Protein AF-A0A518IKX8-F1 (afdb_monomer)

Nearest PDB structures (foldseek):
  5l3c-assembly1_A  TM=3.412E-01  e=6.141E+00  Homo sapiens

Secondary structure (DSSP, 8-state):
----------------------------------SHHHHHHHHHHHHHHHHHHHHHTTHHHHHHHHHHHHHHHHHHHT--HHHHHHHHHHHHHHHHHHHHHHHHH--TT-HHHHHHHIIIIIIIHHHHHH-SSS--HHHHHHHHHHHHHHHHHHHHHHHHHH--

Foldseek 3Di:
DDDDDDDDDDDDDDDDDDDPPDDPDDDPPPPPDDPVVVVVVVVVVVVVVVVVVVCVVCVLLVLLVVLVVVLVVQLVVLHDPVVLVVSLVVLCVSQVVVLVVLVVPDDPVQLLSVLSNCLRPPQPVVCSVPPSHHCDPSNVSSVVSSVVSVVVVVVVVVCVVPVD

pLDDT: mean 73.57, std 16.73, range [37.56, 91.81]

Solvent-accessible surface area (backbone atoms only — not comparable to full-atom values): 9804 Å² total; per-residue (Å²): 138,87,80,89,82,90,86,84,89,78,90,82,82,85,84,87,80,78,88,80,90,68,79,85,74,82,75,81,80,79,82,85,81,71,64,64,62,55,53,48,50,49,51,52,50,47,52,50,47,52,51,52,62,58,43,68,83,40,48,67,58,50,50,56,50,50,52,52,53,53,49,53,49,40,42,72,70,62,57,51,74,68,56,50,53,50,48,52,55,52,46,47,71,62,43,53,67,48,47,56,51,27,66,76,63,36,40,92,91,33,55,40,41,40,28,42,33,47,18,56,71,72,16,42,60,62,21,70,73,64,34,62,87,48,91,38,75,37,42,54,50,23,51,52,24,45,49,52,19,50,52,49,53,50,51,55,50,52,49,66,72,74,71,119

Structure (mmCIF, N/CA/C/O backbone):
data_AF-A0A518IKX8-F1
#
_entry.id   AF-A0A518IKX8-F1
#
loop_
_atom_site.group_PDB
_atom_site.id
_atom_site.type_symbol
_atom_site.label_atom_id
_atom_site.label_alt_id
_atom_site.label_comp_id
_atom_site.label_asym_id
_atom_site.label_entity_id
_atom_site.label_seq_id
_atom_site.pdbx_PDB_ins_code
_atom_site.Cartn_x
_atom_site.Cartn_y
_atom_site.Cartn_z
_atom_site.occupancy
_atom_site.B_iso_or_equiv
_atom_site.auth_seq_id
_atom_site.auth_comp_id
_atom_site.auth_asym_id
_atom_site.auth_atom_id
_atom_site.pdbx_PDB_model_num
ATOM 1 N N . MET A 1 1 ? -31.056 72.175 -1.197 1.00 40.28 1 MET A N 1
ATOM 2 C CA . MET A 1 1 ? -29.964 72.184 -0.199 1.00 40.28 1 MET A CA 1
ATOM 3 C C . MET A 1 1 ? -28.656 72.300 -0.989 1.00 40.28 1 MET A C 1
ATOM 5 O O . MET A 1 1 ? -28.197 71.286 -1.482 1.00 40.28 1 MET A O 1
ATOM 9 N N . ILE A 1 2 ? -28.403 73.449 -1.630 1.00 43.47 2 ILE A N 1
ATOM 10 C CA . ILE A 1 2 ? -27.609 74.643 -1.233 1.00 43.47 2 ILE A CA 1
ATOM 11 C C . ILE A 1 2 ? -26.124 74.347 -0.943 1.00 43.47 2 ILE A C 1
ATOM 13 O O . ILE A 1 2 ? -25.839 73.501 -0.103 1.00 43.47 2 ILE A O 1
ATOM 17 N N . LEU A 1 3 ? -25.279 75.171 -1.598 1.00 42.22 3 LEU A N 1
ATOM 18 C CA . LEU A 1 3 ? -23.820 75.421 -1.541 1.00 42.22 3 LEU A CA 1
ATOM 19 C C . LEU A 1 3 ? -23.094 74.823 -2.760 1.00 42.22 3 LEU A C 1
ATOM 21 O O . LEU A 1 3 ? -22.899 73.619 -2.819 1.00 42.22 3 LEU A O 1
ATOM 25 N N . LEU A 1 4 ? -22.746 75.537 -3.840 1.00 47.28 4 LEU A N 1
ATOM 26 C CA . LEU A 1 4 ? -22.433 76.958 -4.087 1.00 47.28 4 LEU A CA 1
ATOM 27 C C . LEU A 1 4 ? -21.255 77.481 -3.259 1.00 47.28 4 LEU A C 1
ATOM 29 O O . LEU A 1 4 ? -21.483 77.931 -2.149 1.00 47.28 4 LEU A O 1
ATOM 33 N N . GLU A 1 5 ? -20.054 77.450 -3.848 1.00 49.22 5 GLU A N 1
ATOM 34 C CA . GLU A 1 5 ? -19.013 78.500 -3.811 1.00 49.22 5 GLU A CA 1
ATOM 35 C C . GLU A 1 5 ? -18.213 78.371 -5.130 1.00 49.22 5 GLU A C 1
ATOM 37 O O . GLU A 1 5 ? -17.775 77.278 -5.476 1.00 49.22 5 GLU A O 1
ATOM 42 N N . ALA A 1 6 ? -18.234 79.318 -6.074 1.00 45.62 6 ALA A N 1
ATOM 43 C CA . ALA A 1 6 ? -17.794 80.719 -6.046 1.00 45.62 6 ALA A CA 1
ATOM 44 C C . ALA A 1 6 ? -16.260 80.869 -6.078 1.00 45.62 6 ALA A C 1
ATOM 46 O O . ALA A 1 6 ? -15.599 80.696 -5.066 1.00 45.62 6 ALA A O 1
ATOM 47 N N . ASN A 1 7 ? -15.707 81.217 -7.247 1.00 43.50 7 ASN A N 1
ATOM 48 C CA . ASN A 1 7 ? -14.751 82.324 -7.433 1.00 43.50 7 ASN A CA 1
ATOM 49 C C . ASN A 1 7 ? -14.290 82.360 -8.898 1.00 43.50 7 ASN A C 1
ATOM 51 O O . ASN A 1 7 ? -13.837 81.350 -9.417 1.00 43.50 7 ASN A O 1
ATOM 55 N N . ILE A 1 8 ? -14.575 83.393 -9.694 1.00 43.34 8 ILE A N 1
ATOM 56 C CA . ILE A 1 8 ? -14.197 84.822 -9.649 1.00 43.34 8 ILE A CA 1
ATOM 57 C C . ILE A 1 8 ? -13.107 85.090 -10.703 1.00 43.34 8 ILE A C 1
ATOM 59 O O . ILE A 1 8 ? -11.991 84.600 -10.611 1.00 43.34 8 ILE A O 1
ATOM 63 N N . PHE A 1 9 ? -13.503 85.949 -11.648 1.00 38.44 9 PHE A N 1
ATOM 64 C CA . PHE A 1 9 ? -12.723 86.963 -12.364 1.00 38.44 9 PHE A CA 1
ATOM 65 C C . PHE A 1 9 ? -11.630 86.611 -13.375 1.00 38.44 9 PHE A C 1
ATOM 67 O O . PHE A 1 9 ? -10.758 85.782 -13.165 1.00 38.44 9 PHE A O 1
ATOM 74 N N . GLY A 1 10 ? -11.600 87.480 -14.391 1.00 39.53 10 GLY A N 1
ATOM 75 C CA . GLY A 1 10 ? -10.443 87.769 -15.234 1.00 39.53 10 GLY A CA 1
ATOM 76 C C . GLY A 1 10 ? -10.689 87.317 -16.664 1.00 39.53 10 GLY A C 1
ATOM 77 O O . GLY A 1 10 ? -10.293 86.233 -17.048 1.00 39.53 10 GLY A O 1
ATOM 78 N N . CYS A 1 11 ? -11.455 88.039 -17.483 1.00 37.56 11 CYS A N 1
ATOM 79 C CA . CYS A 1 11 ? -10.968 89.239 -18.167 1.00 37.56 11 CYS A CA 1
ATOM 80 C C . CYS A 1 11 ? -9.518 89.067 -18.641 1.00 37.56 11 CYS A C 1
ATOM 82 O O . CYS A 1 11 ? -8.588 89.343 -17.894 1.00 37.56 11 CYS A O 1
ATOM 84 N N . THR A 1 12 ? -9.315 88.640 -19.883 1.00 46.97 12 THR A N 1
ATOM 85 C CA . THR A 1 12 ? -8.591 89.457 -20.862 1.00 46.97 12 THR A CA 1
ATOM 86 C C . THR A 1 12 ? -8.667 88.835 -22.246 1.00 46.97 12 THR A C 1
ATOM 88 O O . THR A 1 12 ? -8.818 87.637 -22.456 1.00 46.97 12 THR A O 1
ATOM 91 N N . LYS A 1 13 ? -8.682 89.762 -23.183 1.00 41.34 13 LYS A N 1
ATOM 92 C CA . LYS A 1 13 ? -8.898 89.639 -24.605 1.00 41.34 13 LYS A CA 1
ATOM 93 C C . LYS A 1 13 ? -7.546 89.348 -25.271 1.00 41.34 13 LYS A C 1
ATOM 95 O O . LYS A 1 13 ? -6.532 89.847 -24.803 1.00 41.34 13 LYS A O 1
ATOM 100 N N . MET A 1 14 ? -7.633 88.732 -26.444 1.00 39.00 14 MET A N 1
ATOM 101 C CA . MET A 1 14 ? -6.694 88.828 -27.568 1.00 39.00 14 MET A CA 1
ATOM 102 C C . MET A 1 14 ? -5.476 87.896 -27.594 1.00 39.00 14 MET A C 1
ATOM 104 O O . MET A 1 14 ? -4.562 87.969 -26.787 1.00 39.00 14 MET A O 1
ATOM 108 N N . GLU A 1 15 ? -5.487 87.146 -28.697 1.00 41.12 15 GLU A N 1
ATOM 109 C CA . GLU A 1 15 ? -4.409 87.047 -29.679 1.00 41.12 15 GLU A CA 1
ATOM 110 C C . GLU A 1 15 ? -3.464 85.845 -29.625 1.00 41.12 15 GLU A C 1
ATOM 112 O O . GLU A 1 15 ? -2.726 85.601 -28.679 1.00 41.12 15 GLU A O 1
ATOM 117 N N . THR A 1 16 ? -3.422 85.208 -30.800 1.00 43.69 16 THR A N 1
ATOM 118 C CA . THR A 1 16 ? -2.326 84.433 -31.384 1.00 43.69 16 THR A CA 1
ATOM 119 C C . THR A 1 16 ? -2.074 83.040 -30.824 1.00 43.69 16 THR A C 1
ATOM 121 O O . THR A 1 16 ? -1.649 82.857 -29.692 1.00 43.69 16 THR A O 1
ATOM 124 N N . GLY A 1 17 ? -2.232 82.042 -31.696 1.00 41.06 17 GLY A N 1
ATOM 125 C CA . GLY A 1 17 ? -1.572 80.762 -31.486 1.00 41.06 17 GLY A CA 1
ATOM 126 C C . GLY A 1 17 ? -2.234 79.585 -32.176 1.00 41.06 17 GLY A C 1
ATOM 127 O O . GLY A 1 17 ? -2.907 78.811 -31.518 1.00 41.06 17 GLY A O 1
ATOM 128 N N . MET A 1 18 ? -1.968 79.449 -33.476 1.00 44.78 18 MET A N 1
ATOM 129 C CA . MET A 1 18 ? -1.551 78.181 -34.085 1.00 44.78 18 MET A CA 1
ATOM 130 C C . MET A 1 18 ? -2.445 76.947 -33.834 1.00 44.78 18 MET A C 1
ATOM 132 O O . MET A 1 18 ? -2.329 76.285 -32.808 1.00 44.78 18 MET A O 1
ATOM 136 N N . ASP A 1 19 ? -3.242 76.565 -34.835 1.00 52.84 19 ASP A N 1
ATOM 137 C CA . ASP A 1 19 ? -3.817 75.218 -34.941 1.00 52.84 19 ASP A CA 1
ATOM 138 C C . ASP A 1 19 ? -2.712 74.146 -34.914 1.00 52.84 19 ASP A C 1
ATOM 140 O O . ASP A 1 19 ? -1.825 74.173 -35.774 1.00 52.84 19 ASP A O 1
ATOM 144 N N . PRO A 1 20 ? -2.798 73.118 -34.051 1.00 50.19 20 PRO A N 1
ATOM 145 C CA . PRO A 1 20 ? -2.138 71.856 -34.294 1.00 50.19 20 PRO A CA 1
ATOM 146 C C . PRO A 1 20 ? -3.215 70.812 -34.587 1.00 50.19 20 PRO A C 1
ATOM 148 O O . PRO A 1 20 ? -3.592 70.003 -33.739 1.00 50.19 20 PRO A O 1
ATOM 151 N N . SER A 1 21 ? -3.685 70.794 -35.834 1.00 52.25 21 SER A N 1
ATOM 152 C CA . SER A 1 21 ? -4.202 69.567 -36.434 1.00 52.25 21 SER A CA 1
ATOM 153 C C . SER A 1 21 ? -3.013 68.641 -36.707 1.00 52.25 21 SER A C 1
ATOM 155 O O . SER A 1 21 ? -2.502 68.547 -37.818 1.00 52.25 21 SER A O 1
ATOM 157 N N . MET A 1 22 ? -2.523 67.966 -35.666 1.00 46.53 22 MET A N 1
ATOM 158 C CA . MET A 1 22 ? -1.573 66.870 -35.832 1.00 46.53 22 MET A CA 1
ATOM 159 C C . MET A 1 22 ? -2.195 65.601 -35.268 1.00 46.53 22 MET A C 1
ATOM 161 O O . MET A 1 22 ? -2.132 65.289 -34.081 1.00 46.53 22 MET A O 1
ATOM 165 N N . SER A 1 23 ? -2.873 64.919 -36.185 1.00 47.97 23 SER A N 1
ATOM 166 C CA . SER A 1 23 ? -3.367 63.558 -36.098 1.00 47.97 23 SER A CA 1
ATOM 167 C C . SER A 1 23 ? -2.387 62.662 -35.341 1.00 47.97 23 SER A C 1
ATOM 169 O O . SER A 1 23 ? -1.254 62.462 -35.776 1.00 47.97 23 SER A O 1
ATOM 171 N N . LEU A 1 24 ? -2.841 62.098 -34.220 1.00 46.34 24 LEU A N 1
ATOM 172 C CA . LEU A 1 24 ? -2.173 60.999 -33.528 1.00 46.34 24 LEU A CA 1
ATOM 173 C C . LEU A 1 24 ? -2.180 59.769 -34.447 1.00 46.34 24 LEU A C 1
ATOM 175 O O . LEU A 1 24 ? -3.111 58.964 -34.459 1.00 46.34 24 LEU A O 1
ATOM 179 N N . GLU A 1 25 ? -1.135 59.671 -35.260 1.00 48.50 25 GLU A N 1
ATOM 180 C CA . GLU A 1 25 ? -0.770 58.506 -36.050 1.00 48.50 25 GLU A CA 1
ATOM 181 C C . GLU A 1 25 ? -0.604 57.299 -35.112 1.00 48.50 25 GLU A C 1
ATOM 183 O O . GLU A 1 25 ? 0.244 57.271 -34.216 1.00 48.50 25 GLU A O 1
ATOM 188 N N . ASN A 1 26 ? -1.469 56.299 -35.285 1.00 59.31 26 ASN A N 1
ATOM 189 C CA . ASN A 1 26 ? -1.415 55.038 -34.556 1.00 59.31 26 ASN A CA 1
ATOM 190 C C . ASN A 1 26 ? -0.155 54.257 -34.957 1.00 59.31 26 ASN A C 1
ATOM 192 O O . ASN A 1 26 ? -0.154 53.518 -35.939 1.00 59.31 26 ASN A O 1
ATOM 196 N N . VAL A 1 27 ? 0.911 54.383 -34.165 1.00 56.00 27 VAL A N 1
ATOM 197 C CA . VAL A 1 27 ? 2.122 53.559 -34.285 1.00 56.00 27 VAL A CA 1
ATOM 198 C C . VAL A 1 27 ? 1.793 52.104 -33.907 1.00 56.00 27 VAL A C 1
ATOM 200 O O . VAL A 1 27 ? 1.431 51.842 -32.753 1.00 56.00 27 VAL A O 1
ATOM 203 N N . PRO A 1 28 ? 1.962 51.108 -34.800 1.00 53.25 28 PRO A N 1
ATOM 204 C CA . PRO A 1 28 ? 1.821 49.714 -34.409 1.00 53.25 28 PRO A CA 1
ATOM 205 C C . PRO A 1 28 ? 2.997 49.314 -33.506 1.00 53.25 28 PRO A C 1
ATOM 207 O O . PRO A 1 28 ? 4.141 49.182 -33.947 1.00 53.25 28 PRO A O 1
ATOM 210 N N . ARG A 1 29 ? 2.721 49.084 -32.215 1.00 51.16 29 ARG A N 1
ATOM 211 C CA . ARG A 1 29 ? 3.685 48.498 -31.270 1.00 51.16 29 ARG A CA 1
ATOM 212 C C . ARG A 1 29 ? 4.016 47.065 -31.692 1.00 51.16 29 ARG A C 1
ATOM 214 O O . ARG A 1 29 ? 3.362 46.104 -31.297 1.00 51.16 29 ARG A O 1
ATOM 221 N N . LYS A 1 30 ? 5.076 46.914 -32.486 1.00 54.25 30 LYS A N 1
ATOM 222 C CA . LYS A 1 30 ? 5.710 45.627 -32.785 1.00 54.25 30 LYS A CA 1
ATOM 223 C C . LYS A 1 30 ? 6.425 45.121 -31.529 1.00 54.25 30 LYS A C 1
ATOM 225 O O . LYS A 1 30 ? 7.615 45.363 -31.333 1.00 54.25 30 LYS A O 1
ATOM 230 N N . THR A 1 31 ? 5.694 44.420 -30.663 1.00 53.88 31 THR A N 1
ATOM 231 C CA . THR A 1 31 ? 6.226 43.822 -29.430 1.00 53.88 31 THR A CA 1
ATOM 232 C C . THR A 1 31 ? 7.118 42.624 -29.759 1.00 53.88 31 THR A C 1
ATOM 234 O O . THR A 1 31 ? 6.713 41.465 -29.772 1.00 53.88 31 THR A O 1
ATOM 237 N N . ARG A 1 32 ? 8.384 42.921 -30.045 1.00 60.84 32 ARG A N 1
ATOM 238 C CA . ARG A 1 32 ? 9.489 41.962 -30.109 1.00 60.84 32 ARG A CA 1
ATOM 239 C C . ARG A 1 32 ? 9.863 41.595 -28.668 1.00 60.84 32 ARG A C 1
ATOM 241 O O . ARG A 1 32 ? 10.611 42.345 -28.060 1.00 60.84 32 ARG A O 1
ATOM 248 N N . ARG A 1 33 ? 9.332 40.506 -28.095 1.00 61.34 33 ARG A N 1
ATOM 249 C CA . ARG A 1 33 ? 9.839 39.878 -26.843 1.00 61.34 33 ARG A CA 1
ATOM 250 C C . ARG A 1 33 ? 9.083 38.574 -26.531 1.00 61.34 33 ARG A C 1
ATOM 252 O O . ARG A 1 33 ? 8.228 38.537 -25.660 1.00 61.34 33 ARG A O 1
ATOM 259 N N . ILE A 1 34 ? 9.398 37.486 -27.240 1.00 58.56 34 ILE A N 1
ATOM 260 C CA . ILE A 1 34 ? 8.953 36.126 -26.860 1.00 58.56 34 ILE A CA 1
ATOM 261 C C . ILE A 1 34 ? 10.074 35.056 -26.985 1.00 58.56 34 ILE A C 1
ATOM 263 O O . ILE A 1 34 ? 9.807 33.967 -27.489 1.00 58.56 34 ILE A O 1
ATOM 267 N N . PRO A 1 35 ? 11.345 35.293 -26.583 1.00 61.59 35 PRO A N 1
ATOM 268 C CA . PRO A 1 35 ? 12.282 34.178 -26.414 1.00 61.59 35 PRO A CA 1
ATOM 269 C C . PRO A 1 35 ? 12.115 33.517 -25.035 1.00 61.59 35 PRO A C 1
ATOM 271 O O . PRO A 1 35 ? 12.005 32.298 -24.939 1.00 61.59 35 PRO A O 1
ATOM 274 N N . TYR A 1 36 ? 11.987 34.317 -23.971 1.00 63.03 36 TYR A N 1
ATOM 275 C CA . TYR A 1 36 ? 11.972 33.825 -22.589 1.00 63.03 36 TYR A CA 1
ATOM 276 C C . TYR A 1 36 ? 10.722 33.018 -22.234 1.00 63.03 36 TYR A C 1
ATOM 278 O O . TYR A 1 36 ? 10.833 32.040 -21.512 1.00 63.03 36 TYR A O 1
ATOM 286 N N . ILE A 1 37 ? 9.553 33.360 -22.787 1.00 68.38 37 ILE A N 1
ATOM 287 C CA . ILE A 1 37 ? 8.305 32.618 -22.531 1.00 68.38 37 ILE A CA 1
ATOM 288 C C . ILE A 1 37 ? 8.383 31.199 -23.108 1.00 68.38 37 ILE A C 1
ATOM 290 O O . ILE A 1 37 ? 7.905 30.267 -22.475 1.00 68.38 37 ILE A O 1
ATOM 294 N N . LYS A 1 38 ? 9.028 31.005 -24.268 1.00 70.44 38 LYS A N 1
ATOM 295 C CA . LYS A 1 38 ? 9.205 29.673 -24.873 1.00 70.44 38 LYS A CA 1
ATOM 296 C C . LYS A 1 38 ? 10.214 28.823 -24.103 1.00 70.44 38 LYS A C 1
ATOM 298 O O . LYS A 1 38 ? 9.971 27.641 -23.899 1.00 70.44 38 LYS A O 1
ATOM 303 N N . ILE A 1 39 ? 11.309 29.433 -23.644 1.00 76.94 39 ILE A N 1
ATOM 304 C CA . ILE A 1 39 ? 12.304 28.764 -22.791 1.00 76.94 39 ILE A CA 1
ATOM 305 C C . ILE A 1 39 ? 11.679 28.401 -21.439 1.00 76.94 39 ILE A C 1
ATOM 307 O O . ILE A 1 39 ? 11.849 27.283 -20.969 1.00 76.94 39 ILE A O 1
ATOM 311 N N . PHE A 1 40 ? 10.898 29.308 -20.850 1.00 77.25 40 PHE A N 1
ATOM 312 C CA . PHE A 1 40 ? 10.170 29.069 -19.608 1.00 77.25 40 PHE A CA 1
ATOM 313 C C . PHE A 1 40 ? 9.128 27.958 -19.766 1.00 77.25 40 PHE A C 1
ATOM 315 O O . PHE A 1 40 ? 9.105 27.045 -18.951 1.00 77.25 40 PHE A O 1
ATOM 322 N N . LEU A 1 41 ? 8.332 27.959 -20.844 1.00 77.31 41 LEU A N 1
ATOM 323 C CA . LEU A 1 41 ? 7.408 26.857 -21.134 1.00 77.31 41 LEU A CA 1
ATOM 324 C C . LEU A 1 41 ? 8.152 25.531 -21.326 1.00 77.31 41 LEU A C 1
ATOM 326 O O . LEU A 1 41 ? 7.694 24.503 -20.843 1.00 77.31 41 LEU A O 1
ATOM 330 N N . GLY A 1 42 ? 9.301 25.558 -22.005 1.00 80.31 42 GLY A N 1
ATOM 331 C CA . GLY A 1 42 ? 10.159 24.390 -22.184 1.00 80.31 42 GLY A CA 1
ATOM 332 C C . GLY A 1 42 ? 10.686 23.849 -20.857 1.00 80.31 42 GLY A C 1
ATOM 333 O O . GLY A 1 42 ? 10.620 22.649 -20.631 1.00 80.31 42 GLY A O 1
ATOM 334 N N . LEU A 1 43 ? 11.131 24.721 -19.947 1.00 82.31 43 LEU A N 1
ATOM 335 C CA . LEU A 1 43 ? 11.583 24.342 -18.605 1.00 82.31 43 LEU A CA 1
ATOM 336 C C . LEU A 1 43 ? 10.435 23.834 -17.729 1.00 82.31 43 LEU A C 1
ATOM 338 O O . LEU A 1 43 ? 10.604 22.843 -17.030 1.00 82.31 43 LEU A O 1
ATOM 342 N N . VAL A 1 44 ? 9.256 24.453 -17.801 1.00 85.50 44 VAL A N 1
ATOM 343 C CA . VAL A 1 44 ? 8.058 23.981 -17.093 1.00 85.50 44 VAL A CA 1
ATOM 344 C C . VAL A 1 44 ? 7.642 22.604 -17.611 1.00 85.50 44 VAL A C 1
ATOM 346 O O . VAL A 1 44 ? 7.434 21.698 -16.812 1.00 85.50 44 VAL A O 1
ATOM 349 N N . MET A 1 45 ? 7.607 22.398 -18.929 1.00 81.06 45 MET A N 1
ATOM 350 C CA . MET A 1 45 ? 7.321 21.089 -19.527 1.00 81.06 45 MET A CA 1
ATOM 351 C C . MET A 1 45 ? 8.406 20.058 -19.209 1.00 81.06 45 MET A C 1
ATOM 353 O O . MET A 1 45 ? 8.082 18.893 -19.022 1.00 81.06 45 MET A O 1
ATOM 357 N N . LEU A 1 46 ? 9.670 20.469 -19.085 1.00 79.06 46 LEU A N 1
ATOM 358 C CA . LEU A 1 46 ? 10.776 19.603 -18.681 1.00 79.06 46 LEU A CA 1
ATOM 359 C C . LEU A 1 46 ? 10.644 19.185 -17.210 1.00 79.06 46 LEU A C 1
ATOM 361 O O . LEU A 1 46 ? 10.801 18.011 -16.903 1.00 79.06 46 LEU A O 1
ATOM 365 N N . VAL A 1 47 ? 10.295 20.105 -16.306 1.00 77.31 47 VAL A N 1
ATOM 366 C CA . VAL A 1 47 ? 10.020 19.802 -14.891 1.00 77.31 47 VAL A CA 1
ATOM 367 C C . VAL A 1 47 ? 8.783 18.910 -14.757 1.00 77.31 47 VAL A C 1
ATOM 369 O O . VAL A 1 47 ? 8.810 17.931 -14.016 1.00 77.31 47 VAL A O 1
ATOM 372 N N . ILE A 1 48 ? 7.714 19.178 -15.510 1.00 73.25 48 ILE A N 1
ATOM 373 C CA . ILE A 1 48 ? 6.525 18.315 -15.559 1.00 73.25 48 ILE A CA 1
ATOM 374 C C . ILE A 1 48 ? 6.889 16.930 -16.118 1.00 73.25 48 ILE A C 1
ATOM 376 O O . ILE A 1 48 ? 6.507 15.913 -15.553 1.00 73.25 48 ILE A O 1
ATOM 380 N N . TYR A 1 49 ? 7.699 16.860 -17.171 1.00 70.00 49 TYR A N 1
ATOM 381 C CA . TYR A 1 49 ? 8.164 15.598 -17.736 1.00 70.00 49 TYR A CA 1
ATOM 382 C C . TYR A 1 49 ? 9.043 14.821 -16.751 1.00 70.00 49 TYR A C 1
ATOM 384 O O . TYR A 1 49 ? 8.813 13.634 -16.551 1.00 70.00 49 TYR A O 1
ATOM 392 N N . PHE A 1 50 ? 9.993 15.471 -16.071 1.00 57.03 50 PHE A N 1
ATOM 393 C CA . PHE A 1 50 ? 10.819 14.836 -15.041 1.00 57.03 50 PHE A CA 1
ATOM 394 C C . PHE A 1 50 ? 9.995 14.391 -13.837 1.00 57.03 50 PHE A C 1
ATOM 396 O O . PHE A 1 50 ? 10.230 13.301 -13.322 1.00 57.03 50 PHE A O 1
ATOM 403 N N . THR A 1 51 ? 9.011 15.183 -13.404 1.00 55.56 51 THR A N 1
ATOM 404 C CA . THR A 1 51 ? 8.116 14.777 -12.316 1.00 55.56 51 THR A CA 1
ATOM 405 C C . THR A 1 51 ? 7.283 13.571 -12.728 1.00 55.56 51 THR A C 1
ATOM 407 O O . THR A 1 51 ? 7.320 12.591 -11.994 1.00 55.56 51 THR A O 1
ATOM 410 N N . ILE A 1 52 ? 6.634 13.571 -13.901 1.00 55.72 52 ILE A N 1
ATOM 411 C CA . ILE A 1 52 ? 5.848 12.439 -14.433 1.00 55.72 52 ILE A CA 1
ATOM 412 C C . ILE A 1 52 ? 6.727 11.194 -14.657 1.00 55.72 52 ILE A C 1
ATOM 414 O O . ILE A 1 52 ? 6.376 10.102 -14.208 1.00 55.72 52 ILE A O 1
ATOM 418 N N . ALA A 1 53 ? 7.903 11.343 -15.273 1.00 50.91 53 ALA A N 1
ATOM 419 C CA . ALA A 1 53 ? 8.856 10.256 -15.509 1.00 50.91 53 ALA A CA 1
ATOM 420 C C . ALA A 1 53 ? 9.454 9.693 -14.204 1.00 50.91 53 ALA A C 1
ATOM 422 O O . ALA A 1 53 ? 9.767 8.503 -14.122 1.00 50.91 53 ALA A O 1
ATOM 423 N N . ALA A 1 54 ? 9.570 10.512 -13.154 1.00 51.88 54 ALA A N 1
ATOM 424 C CA . ALA A 1 54 ? 9.893 10.043 -11.810 1.00 51.88 54 ALA A CA 1
ATOM 425 C C . ALA A 1 54 ? 8.719 9.292 -11.153 1.00 51.88 54 ALA A C 1
ATOM 427 O O . ALA A 1 54 ? 8.956 8.381 -10.363 1.00 51.88 54 ALA A O 1
ATOM 428 N N . GLN A 1 55 ? 7.459 9.601 -11.493 1.00 49.16 55 GLN A N 1
ATOM 429 C CA . GLN A 1 55 ? 6.304 8.863 -10.956 1.00 49.16 55 GLN A CA 1
ATOM 430 C C . GLN A 1 55 ? 6.170 7.458 -11.556 1.00 49.16 55 GLN A C 1
ATOM 432 O O . GLN A 1 55 ? 5.713 6.561 -10.855 1.00 49.16 55 GLN A O 1
ATOM 437 N N . GLY A 1 56 ? 6.584 7.250 -12.812 1.00 48.19 56 GLY A N 1
ATOM 438 C CA . GLY A 1 56 ? 6.415 5.973 -13.520 1.00 48.19 56 GLY A CA 1
ATOM 439 C C . GLY A 1 56 ? 7.151 4.784 -12.889 1.00 48.19 56 GLY A C 1
ATOM 440 O O . GLY A 1 56 ? 6.614 3.684 -12.879 1.00 48.19 56 GLY A O 1
ATOM 441 N N . ARG A 1 57 ? 8.335 5.001 -12.298 1.00 55.16 57 ARG A N 1
ATOM 442 C CA . ARG A 1 57 ? 9.121 3.938 -11.631 1.00 55.16 57 ARG A CA 1
ATOM 443 C C . ARG A 1 57 ? 8.654 3.608 -10.211 1.00 55.16 57 ARG A C 1
ATOM 445 O O . ARG A 1 57 ? 9.014 2.563 -9.691 1.00 55.16 57 ARG A O 1
ATOM 452 N N . ASN A 1 58 ? 7.842 4.479 -9.611 1.00 71.19 58 ASN A N 1
ATOM 453 C CA . ASN A 1 58 ? 7.438 4.389 -8.205 1.00 71.19 58 ASN A CA 1
ATOM 454 C C . ASN A 1 58 ? 5.912 4.334 -8.059 1.00 71.19 58 ASN A C 1
ATOM 456 O O . ASN A 1 58 ? 5.387 4.594 -6.979 1.00 71.19 58 ASN A O 1
ATOM 460 N N . ARG A 1 59 ? 5.176 4.084 -9.150 1.00 76.19 59 ARG A N 1
AT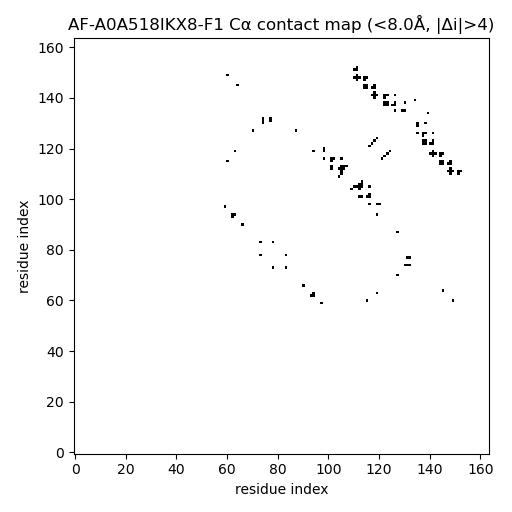OM 461 C CA . ARG A 1 59 ? 3.709 4.150 -9.156 1.00 76.19 59 ARG A CA 1
ATOM 462 C C . ARG A 1 59 ? 3.113 3.179 -8.145 1.00 76.19 59 ARG A C 1
ATOM 464 O O . ARG A 1 59 ? 2.236 3.554 -7.380 1.00 76.19 59 ARG A O 1
ATOM 471 N N . GLU A 1 60 ? 3.648 1.970 -8.125 1.00 80.69 60 GLU A N 1
ATOM 472 C CA . GLU A 1 60 ? 3.301 0.909 -7.190 1.00 80.69 60 GLU A CA 1
ATOM 473 C C . GLU A 1 60 ? 3.534 1.346 -5.741 1.00 80.69 60 GLU A C 1
ATOM 475 O O . GLU A 1 60 ? 2.620 1.312 -4.923 1.00 80.69 60 GLU A O 1
ATOM 480 N N . PHE A 1 61 ? 4.724 1.879 -5.449 1.00 84.19 61 PHE A N 1
ATOM 481 C CA . PHE A 1 61 ? 5.078 2.372 -4.119 1.00 84.19 61 PHE A CA 1
ATOM 482 C C . PHE A 1 61 ? 4.142 3.497 -3.661 1.00 84.19 61 PHE A C 1
ATOM 484 O O . PHE A 1 61 ? 3.675 3.502 -2.526 1.00 84.19 61 PHE A O 1
ATOM 491 N N . LYS A 1 62 ? 3.797 4.423 -4.564 1.00 84.38 62 LYS A N 1
ATOM 492 C CA . LYS A 1 62 ? 2.853 5.511 -4.279 1.00 84.38 62 LYS A CA 1
ATOM 493 C C . LYS A 1 62 ? 1.444 5.013 -3.982 1.00 84.38 62 LYS A C 1
ATOM 495 O O . LYS A 1 62 ? 0.773 5.615 -3.152 1.00 84.38 62 LYS A O 1
ATOM 500 N N . ILE A 1 63 ? 0.989 3.949 -4.646 1.00 85.25 63 ILE A N 1
ATOM 501 C CA . ILE A 1 63 ? -0.317 3.343 -4.357 1.00 85.25 63 ILE A CA 1
ATOM 502 C C . ILE A 1 63 ? -0.313 2.799 -2.927 1.00 85.25 63 ILE A C 1
ATOM 504 O O . ILE A 1 63 ? -1.188 3.156 -2.144 1.00 85.25 63 ILE A O 1
ATOM 508 N N . VAL A 1 64 ? 0.711 2.024 -2.561 1.00 86.06 64 VAL A N 1
ATOM 509 C CA . VAL A 1 64 ? 0.849 1.452 -1.210 1.00 86.06 64 VAL A CA 1
ATOM 510 C C . VAL A 1 64 ? 0.953 2.548 -0.147 1.00 86.06 64 VAL A C 1
ATOM 512 O O . VAL A 1 64 ? 0.279 2.490 0.881 1.00 86.06 64 VAL A O 1
ATOM 515 N N . GLN A 1 65 ? 1.738 3.593 -0.413 1.00 86.56 65 GLN A N 1
ATOM 516 C CA . GLN A 1 65 ? 1.885 4.742 0.478 1.00 86.56 65 GLN A CA 1
ATOM 517 C C . GLN A 1 65 ? 0.573 5.525 0.635 1.00 86.56 65 GLN A C 1
ATOM 519 O O . GLN A 1 65 ? 0.214 5.899 1.749 1.00 86.56 65 GLN A O 1
ATOM 524 N N . SER A 1 66 ? -0.170 5.743 -0.455 1.00 85.62 66 SER A N 1
ATOM 525 C CA . SER A 1 66 ? -1.493 6.381 -0.413 1.00 85.62 66 SER A CA 1
ATOM 526 C C . SER A 1 66 ? -2.465 5.573 0.441 1.00 85.62 66 SER A C 1
ATOM 528 O O . SER A 1 66 ? -3.135 6.138 1.299 1.00 85.62 66 SER A O 1
ATOM 530 N N . THR A 1 67 ? -2.503 4.250 0.262 1.00 85.75 67 THR A N 1
ATOM 531 C CA . THR A 1 67 ? -3.331 3.350 1.074 1.00 85.75 67 THR A CA 1
ATOM 532 C C . THR A 1 67 ? -2.965 3.428 2.557 1.00 85.75 67 THR A C 1
ATOM 534 O O . THR A 1 67 ? -3.853 3.466 3.404 1.00 85.75 67 THR A O 1
ATOM 537 N N . HIS A 1 68 ? -1.675 3.510 2.897 1.00 86.50 68 HIS A N 1
ATOM 538 C CA . HIS A 1 68 ? -1.236 3.675 4.287 1.00 86.50 68 HIS A CA 1
ATOM 539 C C . HIS A 1 68 ? -1.669 5.021 4.890 1.00 86.50 68 HIS A C 1
ATOM 541 O O . HIS A 1 68 ? -2.109 5.062 6.035 1.00 86.50 68 HIS A O 1
ATOM 547 N N . GLN A 1 69 ? -1.621 6.113 4.122 1.00 86.00 69 GLN A N 1
ATOM 548 C CA . GLN A 1 69 ? -2.116 7.421 4.577 1.00 86.00 69 GLN A CA 1
ATOM 549 C C . GLN A 1 69 ? -3.643 7.448 4.752 1.00 86.00 69 GLN A C 1
ATOM 551 O O . GLN A 1 69 ? -4.134 8.018 5.730 1.00 86.00 69 GLN A O 1
ATOM 556 N N . GLU A 1 70 ? -4.389 6.806 3.846 1.00 84.56 70 GLU A N 1
ATOM 557 C CA . GLU A 1 70 ? -5.841 6.609 3.978 1.00 84.56 70 GLU A CA 1
ATOM 558 C C . GLU A 1 70 ? -6.152 5.820 5.264 1.00 84.56 70 GLU A C 1
ATOM 560 O O . GLU A 1 70 ? -6.974 6.255 6.070 1.00 84.56 70 GLU A O 1
ATOM 565 N N . PHE A 1 71 ? -5.420 4.731 5.521 1.00 86.38 71 PHE A N 1
ATOM 566 C CA . PHE A 1 71 ? -5.536 3.937 6.747 1.00 86.38 71 PHE A CA 1
ATOM 567 C C . PHE A 1 71 ? -5.278 4.767 8.016 1.00 86.38 71 PHE A C 1
ATOM 569 O O . PHE A 1 71 ? -6.089 4.742 8.938 1.00 86.38 71 PHE A O 1
ATOM 576 N N . LEU A 1 72 ? -4.185 5.539 8.068 1.00 86.88 72 LEU A N 1
ATOM 577 C CA . LEU A 1 72 ? -3.855 6.372 9.233 1.00 86.88 72 LEU A CA 1
ATOM 578 C C . LEU A 1 72 ? -4.899 7.463 9.487 1.00 86.88 72 LEU A C 1
ATOM 580 O O . LEU A 1 72 ? -5.159 7.816 10.638 1.00 86.88 72 LEU A O 1
ATOM 584 N N . THR A 1 73 ? -5.487 8.006 8.420 1.00 85.38 73 THR A N 1
ATOM 585 C CA . THR A 1 73 ? -6.577 8.982 8.522 1.00 85.38 73 THR A CA 1
ATOM 586 C C . THR A 1 73 ? -7.806 8.339 9.153 1.00 85.38 73 THR A C 1
ATOM 588 O O . THR A 1 73 ? -8.298 8.842 10.159 1.00 85.38 73 THR A O 1
ATOM 591 N N . LEU A 1 74 ? -8.226 7.176 8.649 1.00 85.25 74 LEU A N 1
ATOM 592 C CA . LEU A 1 74 ? -9.374 6.439 9.183 1.00 85.25 74 LEU A CA 1
ATOM 593 C C . LEU A 1 74 ? -9.161 5.982 10.633 1.00 85.25 74 LEU A C 1
ATOM 595 O O . LEU A 1 74 ? -10.084 6.055 11.443 1.00 85.25 74 LEU A O 1
ATOM 599 N N . GLN A 1 75 ? -7.943 5.551 10.977 1.00 82.88 75 GLN A N 1
ATOM 600 C CA . GLN A 1 75 ? -7.570 5.182 12.345 1.00 82.88 75 GLN A CA 1
ATOM 601 C C . GLN A 1 75 ? -7.644 6.397 13.285 1.00 82.88 75 GLN A C 1
ATOM 603 O O . GLN A 1 75 ? -8.166 6.294 14.392 1.00 82.88 75 GLN A O 1
ATOM 608 N N . ARG A 1 76 ? -7.160 7.569 12.846 1.00 84.19 76 ARG A N 1
ATOM 609 C CA . ARG A 1 76 ? -7.193 8.811 13.638 1.00 84.19 76 ARG A CA 1
ATOM 610 C C . ARG A 1 76 ? -8.609 9.342 13.839 1.00 84.19 76 ARG A C 1
ATOM 612 O O . ARG A 1 76 ? -8.914 9.856 14.910 1.00 84.19 76 ARG A O 1
ATOM 619 N N . GLU A 1 77 ? -9.440 9.265 12.808 1.00 84.75 77 GLU A N 1
ATOM 620 C CA . GLU A 1 77 ? -10.817 9.767 12.833 1.00 84.75 77 GLU A CA 1
ATOM 621 C C . GLU A 1 77 ? -11.779 8.821 13.564 1.00 84.75 77 GLU A C 1
ATOM 623 O O . GLU A 1 77 ? -12.909 9.208 13.851 1.00 84.75 77 GLU A O 1
ATOM 628 N N . GLY A 1 78 ? -11.332 7.609 13.916 1.00 82.44 78 GLY A N 1
ATOM 629 C CA . GLY A 1 78 ? -12.172 6.617 14.581 1.00 82.44 78 GLY A CA 1
ATOM 630 C C . GLY A 1 78 ? -13.314 6.159 13.676 1.00 82.44 78 GLY A C 1
ATOM 631 O O . GLY A 1 78 ? -14.471 6.162 14.094 1.00 82.44 78 GLY A O 1
ATOM 632 N N . ALA A 1 79 ? -12.984 5.812 12.428 1.00 82.56 79 ALA A N 1
ATOM 633 C CA . ALA A 1 79 ? -13.955 5.460 11.398 1.00 82.56 79 ALA A CA 1
ATOM 634 C C . ALA A 1 79 ? -14.943 4.371 11.851 1.00 82.56 79 ALA A C 1
ATOM 636 O O . ALA A 1 79 ? -14.588 3.406 12.539 1.00 82.56 79 ALA A O 1
ATOM 637 N N . SER A 1 80 ? -16.194 4.503 11.411 1.00 84.75 80 SER A N 1
ATOM 638 C CA . SER A 1 80 ? -17.246 3.525 11.683 1.00 84.75 80 SER A CA 1
ATOM 639 C C . SER A 1 80 ? -16.935 2.164 11.046 1.00 84.75 80 SER A C 1
ATOM 641 O O . SER A 1 80 ? -16.209 2.065 10.054 1.00 84.75 80 SER A O 1
ATOM 643 N N . ALA A 1 81 ? -17.542 1.092 11.564 1.00 84.56 81 ALA A N 1
ATOM 644 C CA . ALA A 1 81 ? -17.370 -0.255 11.008 1.00 84.56 81 ALA A CA 1
ATOM 645 C C . ALA A 1 81 ? -17.707 -0.329 9.502 1.00 84.56 81 ALA A C 1
ATOM 647 O O . ALA A 1 81 ? -17.016 -1.010 8.748 1.00 84.56 81 ALA A O 1
ATOM 648 N N . SER A 1 82 ? -18.714 0.425 9.041 1.00 85.69 82 SER A N 1
ATOM 649 C CA . SER A 1 82 ? -19.084 0.494 7.621 1.00 85.69 82 SER A CA 1
ATOM 650 C C . SER A 1 82 ? -18.035 1.184 6.750 1.00 85.69 82 SER A C 1
ATOM 652 O O . SER A 1 82 ? -17.783 0.738 5.630 1.00 85.69 82 SER A O 1
ATOM 654 N N . GLU A 1 83 ? -17.415 2.258 7.244 1.00 84.06 83 GLU A N 1
ATOM 655 C CA . GLU A 1 83 ? -16.339 2.957 6.528 1.00 84.06 83 GLU A CA 1
ATOM 656 C C . GLU A 1 83 ? -15.085 2.087 6.463 1.00 84.06 83 GLU A C 1
ATOM 658 O O . GLU A 1 83 ? -14.432 2.016 5.422 1.00 84.06 83 GLU A O 1
ATOM 663 N N . TRP A 1 84 ? -14.803 1.353 7.539 1.00 85.50 84 TRP A N 1
ATOM 664 C CA . TRP A 1 84 ? -13.692 0.412 7.600 1.00 85.50 84 TRP A CA 1
ATOM 665 C C . TRP A 1 84 ? -13.863 -0.761 6.628 1.00 85.50 84 TRP A C 1
ATOM 667 O O . TRP A 1 84 ? -12.939 -1.112 5.894 1.00 85.50 84 TRP A O 1
ATOM 677 N N . ASP A 1 85 ? -15.059 -1.345 6.557 1.00 87.31 85 ASP A N 1
ATOM 678 C CA . ASP A 1 85 ? -15.357 -2.418 5.606 1.00 87.31 85 ASP A CA 1
ATOM 679 C C . ASP A 1 85 ? -15.293 -1.944 4.151 1.00 87.31 85 ASP A C 1
ATOM 681 O O . ASP A 1 85 ? -14.785 -2.664 3.284 1.00 87.31 85 ASP A O 1
ATOM 685 N N . LEU A 1 86 ? -15.759 -0.723 3.870 1.00 86.81 86 LEU A N 1
ATOM 686 C CA . LEU A 1 86 ? -15.623 -0.119 2.546 1.00 86.81 86 LEU A CA 1
ATOM 687 C C . LEU A 1 86 ? -14.149 0.128 2.199 1.00 86.81 86 LEU A C 1
ATOM 689 O O . LEU A 1 86 ? -13.718 -0.182 1.086 1.00 86.81 86 LEU A O 1
ATOM 693 N N . PHE A 1 87 ? -13.363 0.630 3.150 1.00 87.50 87 PHE A N 1
ATOM 694 C CA . PHE A 1 87 ? -11.931 0.844 2.976 1.00 87.50 87 PHE A CA 1
ATOM 695 C C . PHE A 1 87 ? -11.178 -0.461 2.704 1.00 87.50 87 PHE A C 1
ATOM 697 O O . PHE A 1 87 ? -10.378 -0.509 1.769 1.00 87.50 87 PHE A O 1
ATOM 704 N N . LYS A 1 88 ? -11.475 -1.543 3.437 1.00 87.69 88 LYS A N 1
ATOM 705 C CA . LYS A 1 88 ? -10.898 -2.873 3.178 1.00 87.69 88 LYS A CA 1
ATOM 706 C C . LYS A 1 88 ? -11.202 -3.347 1.760 1.00 87.69 88 LYS A C 1
ATOM 708 O O . LYS A 1 88 ? -10.282 -3.706 1.030 1.00 87.69 88 LYS A O 1
ATOM 713 N N . LYS A 1 89 ? -12.469 -3.283 1.330 1.00 87.31 89 LYS A N 1
ATOM 714 C CA . LYS A 1 89 ? -12.872 -3.673 -0.036 1.00 87.31 89 LYS A CA 1
ATOM 715 C C . LYS A 1 89 ? -12.154 -2.853 -1.107 1.00 87.31 89 LYS A C 1
ATOM 717 O O . LYS A 1 89 ? -11.651 -3.414 -2.078 1.00 87.31 89 LYS A O 1
ATOM 722 N N . ASN A 1 90 ? -12.068 -1.539 -0.916 1.00 84.81 90 ASN A N 1
ATOM 723 C CA . ASN A 1 90 ? -11.360 -0.654 -1.839 1.00 84.81 90 ASN A CA 1
ATOM 724 C C . ASN A 1 90 ? -9.853 -0.931 -1.851 1.00 84.81 90 ASN A C 1
ATOM 726 O O . ASN A 1 90 ? -9.225 -0.860 -2.905 1.00 84.81 90 ASN A O 1
ATOM 730 N N . THR A 1 91 ? -9.277 -1.266 -0.699 1.00 87.94 91 THR A N 1
ATOM 731 C CA . THR A 1 91 ? -7.861 -1.615 -0.583 1.00 87.94 91 THR A CA 1
ATOM 732 C C . THR A 1 91 ? -7.556 -2.914 -1.314 1.00 87.94 91 THR A C 1
ATOM 734 O O . THR A 1 91 ? -6.618 -2.927 -2.103 1.00 87.94 91 THR A O 1
ATOM 737 N N . HIS A 1 92 ? -8.385 -3.950 -1.164 1.00 87.06 92 HIS A N 1
ATOM 738 C CA . HIS A 1 92 ? -8.291 -5.170 -1.973 1.00 87.06 92 HIS A CA 1
ATOM 739 C C . HIS A 1 92 ? -8.340 -4.858 -3.473 1.00 87.06 92 HIS A C 1
ATOM 741 O O . HIS A 1 92 ? -7.417 -5.186 -4.209 1.00 87.06 92 HIS A O 1
ATOM 747 N N . ALA A 1 93 ? -9.338 -4.097 -3.931 1.00 84.44 93 ALA A N 1
ATOM 748 C CA . ALA A 1 93 ? -9.451 -3.746 -5.348 1.00 84.44 93 ALA A CA 1
ATOM 749 C C . ALA A 1 93 ? -8.228 -2.979 -5.902 1.00 84.44 93 ALA A C 1
ATOM 751 O O . ALA A 1 93 ? -7.900 -3.113 -7.081 1.00 84.44 93 ALA A O 1
ATOM 752 N N . LYS A 1 94 ? -7.556 -2.168 -5.070 1.00 85.06 94 LYS A N 1
ATOM 753 C CA . LYS A 1 94 ? -6.345 -1.415 -5.444 1.00 85.06 94 LYS A CA 1
ATOM 754 C C . LYS A 1 94 ? -5.071 -2.270 -5.380 1.00 85.06 94 LYS A C 1
ATOM 756 O O . LYS A 1 94 ? -4.191 -2.093 -6.221 1.00 85.06 94 LYS A O 1
ATOM 761 N N . ILE A 1 95 ? -4.945 -3.129 -4.370 1.00 87.19 95 ILE A N 1
ATOM 762 C CA . ILE A 1 95 ? -3.691 -3.803 -4.008 1.00 87.19 95 ILE A CA 1
ATOM 763 C C . ILE A 1 95 ? -3.605 -5.223 -4.566 1.00 87.19 95 ILE A C 1
ATOM 765 O O . ILE A 1 95 ? -2.517 -5.626 -4.952 1.00 87.19 95 ILE A O 1
ATOM 769 N N . ASP A 1 96 ? -4.711 -5.952 -4.709 1.00 88.75 96 ASP A N 1
ATOM 770 C CA . ASP A 1 96 ? -4.716 -7.292 -5.308 1.00 88.75 96 ASP A CA 1
ATOM 771 C C . ASP A 1 96 ? -4.039 -7.322 -6.701 1.00 88.75 96 ASP A C 1
ATOM 773 O O . ASP A 1 96 ? -3.116 -8.119 -6.887 1.00 88.75 96 ASP A O 1
ATOM 777 N N . PRO A 1 97 ? -4.371 -6.431 -7.669 1.00 87.88 97 PRO A N 1
ATOM 778 C CA . PRO A 1 97 ? -3.671 -6.415 -8.958 1.00 87.88 97 PRO A CA 1
ATOM 779 C C . PRO A 1 97 ? -2.203 -5.989 -8.829 1.00 87.88 97 PRO A C 1
ATOM 781 O O . PRO A 1 97 ? -1.372 -6.363 -9.655 1.00 87.88 97 PRO A O 1
ATOM 784 N N . LEU A 1 98 ? -1.871 -5.202 -7.800 1.00 86.25 98 LEU A N 1
ATOM 785 C CA . LEU A 1 98 ? -0.494 -4.822 -7.521 1.00 86.25 98 LEU A CA 1
ATOM 786 C C . LEU A 1 98 ? 0.309 -6.012 -6.988 1.00 86.25 98 LEU A C 1
ATOM 788 O O . LEU A 1 98 ? 1.442 -6.195 -7.414 1.00 86.25 98 LEU A O 1
ATOM 792 N N . ILE A 1 99 ? -0.264 -6.829 -6.102 1.00 88.56 99 ILE A N 1
ATOM 793 C CA . ILE A 1 99 ? 0.374 -8.049 -5.600 1.00 88.56 99 ILE A CA 1
ATOM 794 C C . ILE A 1 99 ? 0.675 -8.987 -6.763 1.00 88.56 99 ILE A C 1
ATOM 796 O O . ILE A 1 99 ? 1.802 -9.449 -6.852 1.00 88.56 99 ILE A O 1
ATOM 800 N N . THR A 1 100 ? -0.263 -9.194 -7.693 1.00 87.94 100 THR A N 1
ATOM 801 C CA . THR A 1 100 ? -0.012 -10.036 -8.876 1.00 87.94 100 THR A CA 1
ATOM 802 C C . THR A 1 100 ? 1.184 -9.541 -9.693 1.00 87.94 100 THR A C 1
ATOM 804 O O . THR A 1 100 ? 2.060 -10.332 -10.031 1.00 87.94 100 THR A O 1
ATOM 807 N N . ASN A 1 101 ? 1.273 -8.232 -9.955 1.00 84.62 101 ASN A N 1
ATOM 808 C CA . ASN A 1 101 ? 2.434 -7.662 -10.646 1.00 84.62 101 ASN A CA 1
ATOM 809 C C . ASN A 1 101 ? 3.720 -7.833 -9.821 1.00 84.62 101 ASN A C 1
ATOM 811 O O . ASN A 1 101 ? 4.758 -8.225 -10.345 1.00 84.62 101 ASN A O 1
ATOM 815 N N . LEU A 1 102 ? 3.666 -7.562 -8.516 1.00 86.19 102 LEU A N 1
ATOM 816 C CA . LEU A 1 102 ? 4.818 -7.714 -7.633 1.00 86.19 102 LEU A CA 1
ATOM 817 C C . LEU A 1 102 ? 5.281 -9.171 -7.552 1.00 86.19 102 LEU A C 1
ATOM 819 O O . LEU A 1 102 ? 6.478 -9.397 -7.497 1.00 86.19 102 LEU A O 1
ATOM 823 N N . GLU A 1 103 ? 4.391 -10.159 -7.582 1.00 89.06 103 GLU A N 1
ATOM 824 C CA . GLU A 1 103 ? 4.758 -11.580 -7.616 1.00 89.06 103 GLU A CA 1
ATOM 825 C C . GLU A 1 103 ? 5.455 -11.974 -8.922 1.00 89.06 103 GLU A C 1
ATOM 827 O O . GLU A 1 103 ? 6.354 -12.812 -8.901 1.00 89.06 103 GLU A O 1
ATOM 832 N N . GLU A 1 104 ? 5.085 -11.352 -10.042 1.00 86.69 104 GLU A N 1
ATOM 833 C CA . GLU A 1 104 ? 5.724 -11.583 -11.340 1.00 86.69 104 GLU A CA 1
ATOM 834 C C . GLU A 1 104 ? 7.131 -10.967 -11.415 1.00 86.69 104 GLU A C 1
ATOM 836 O O . GLU A 1 104 ? 8.049 -11.568 -11.977 1.00 86.69 104 GLU A O 1
ATOM 841 N N . PHE A 1 105 ? 7.318 -9.777 -10.834 1.00 83.31 105 PHE A N 1
ATOM 842 C CA . PHE A 1 105 ? 8.562 -9.013 -10.974 1.00 83.31 105 PHE A CA 1
ATOM 843 C C . PHE A 1 105 ? 9.494 -9.073 -9.761 1.00 83.31 105 PHE A C 1
ATOM 845 O O . PHE A 1 105 ? 10.671 -8.748 -9.907 1.00 83.31 105 PHE A O 1
ATOM 852 N N . ALA A 1 106 ? 9.019 -9.464 -8.574 1.0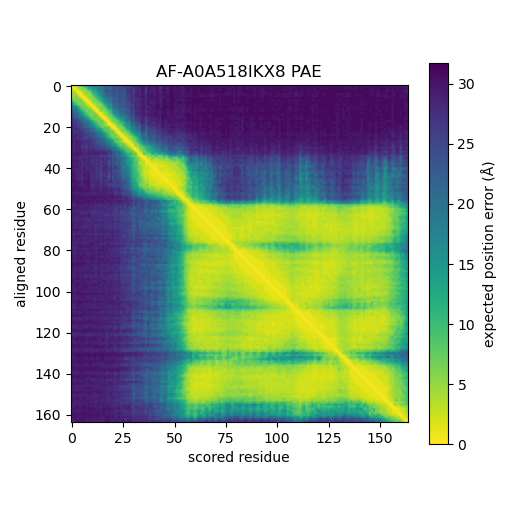0 85.25 106 ALA A N 1
ATOM 853 C CA . ALA A 1 106 ? 9.850 -9.544 -7.379 1.00 85.25 106 ALA A CA 1
ATOM 854 C C . ALA A 1 106 ? 10.802 -10.740 -7.453 1.00 85.25 106 ALA A C 1
ATOM 856 O O . ALA A 1 106 ? 10.434 -11.888 -7.212 1.00 85.25 106 ALA A O 1
ATOM 857 N N . SER A 1 107 ? 12.068 -10.442 -7.715 1.00 82.62 107 SER A N 1
ATOM 858 C CA . SER A 1 107 ? 13.169 -11.394 -7.645 1.00 82.62 107 SER A CA 1
ATOM 859 C C . SER A 1 107 ? 14.272 -10.903 -6.705 1.00 82.62 107 SER A C 1
ATOM 861 O O . SER A 1 107 ? 14.246 -9.769 -6.213 1.00 82.62 107 SER A O 1
ATOM 863 N N . SER A 1 108 ? 15.294 -11.742 -6.508 1.00 82.62 108 SER A N 1
ATOM 864 C CA . SER A 1 108 ? 16.524 -11.370 -5.796 1.00 82.62 108 SER A CA 1
ATOM 865 C C . SER A 1 108 ? 17.216 -10.138 -6.386 1.00 82.62 108 SER A C 1
ATOM 867 O O . SER A 1 108 ? 17.922 -9.431 -5.670 1.00 82.62 108 SER A O 1
ATOM 869 N N . ASP A 1 109 ? 16.996 -9.865 -7.674 1.00 81.69 109 ASP A N 1
ATOM 870 C CA . ASP A 1 109 ? 17.604 -8.745 -8.397 1.00 81.69 109 ASP A CA 1
ATOM 871 C C . ASP A 1 109 ? 16.816 -7.438 -8.212 1.00 81.69 109 ASP A C 1
ATOM 873 O O . ASP A 1 109 ? 17.310 -6.345 -8.503 1.00 81.69 109 ASP A O 1
ATOM 877 N N . THR A 1 110 ? 15.592 -7.528 -7.685 1.00 82.31 110 THR A N 1
ATOM 878 C CA . THR A 1 110 ? 14.703 -6.395 -7.409 1.00 82.31 110 THR A CA 1
ATOM 879 C C . THR A 1 110 ? 14.252 -6.398 -5.944 1.00 82.31 110 THR A C 1
ATOM 881 O O . THR A 1 110 ? 13.055 -6.531 -5.658 1.00 82.31 110 THR A O 1
ATOM 88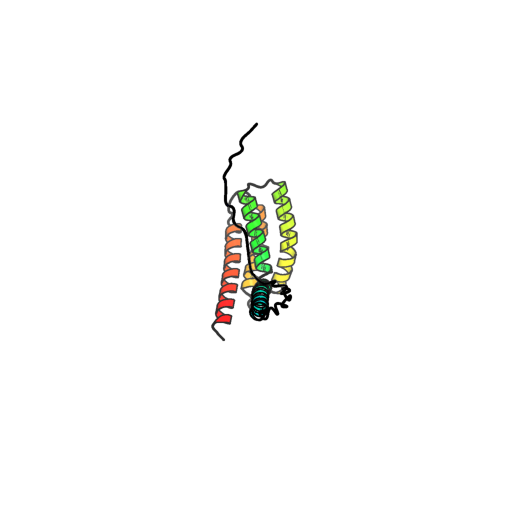4 N N . PRO A 1 111 ? 15.176 -6.214 -4.983 1.00 86.06 111 PRO A N 1
ATOM 885 C CA . PRO A 1 111 ? 14.854 -6.305 -3.561 1.00 86.06 111 PRO A CA 1
ATOM 886 C C . PRO A 1 111 ? 13.789 -5.285 -3.130 1.00 86.06 111 PRO A C 1
ATOM 888 O O . PRO A 1 111 ? 12.981 -5.580 -2.255 1.00 86.06 111 PRO A O 1
ATOM 891 N N . GLN A 1 112 ? 13.702 -4.118 -3.781 1.00 85.00 112 GLN A N 1
ATOM 892 C CA . GLN A 1 112 ? 12.635 -3.146 -3.520 1.00 85.00 112 GLN A CA 1
ATOM 893 C C . GLN A 1 112 ? 11.228 -3.710 -3.778 1.00 85.00 112 GLN A C 1
ATOM 895 O O . GLN A 1 112 ? 10.328 -3.484 -2.973 1.00 85.00 112 GLN A O 1
ATOM 900 N N . LEU A 1 113 ? 11.047 -4.483 -4.856 1.00 86.75 113 LEU A N 1
ATOM 901 C CA . LEU A 1 113 ? 9.755 -5.085 -5.200 1.00 86.75 113 LEU A CA 1
ATOM 902 C C . LEU A 1 113 ? 9.426 -6.229 -4.245 1.00 86.75 113 LEU A C 1
ATOM 904 O O . LEU A 1 113 ? 8.284 -6.374 -3.829 1.00 86.75 113 LEU A O 1
ATOM 908 N N . GLN A 1 114 ? 10.439 -6.983 -3.818 1.00 89.88 114 GLN A N 1
ATOM 909 C CA . GLN A 1 114 ? 10.282 -8.040 -2.824 1.00 89.88 114 GLN A CA 1
ATOM 910 C C . GLN A 1 114 ? 9.853 -7.488 -1.456 1.00 89.88 114 GLN A C 1
ATOM 912 O O . GLN A 1 114 ? 8.944 -8.027 -0.825 1.00 89.88 114 GLN A O 1
ATOM 917 N N . HIS A 1 115 ? 10.443 -6.373 -1.015 1.00 89.44 115 HIS A N 1
ATOM 918 C CA . HIS A 1 115 ? 10.005 -5.686 0.201 1.00 89.44 115 HIS A CA 1
ATOM 919 C C . HIS A 1 115 ? 8.566 -5.167 0.083 1.00 89.44 115 HIS A C 1
ATOM 921 O O . HIS A 1 115 ? 7.791 -5.319 1.027 1.00 89.44 115 HIS A O 1
ATOM 927 N N . MET A 1 116 ? 8.185 -4.616 -1.072 1.00 8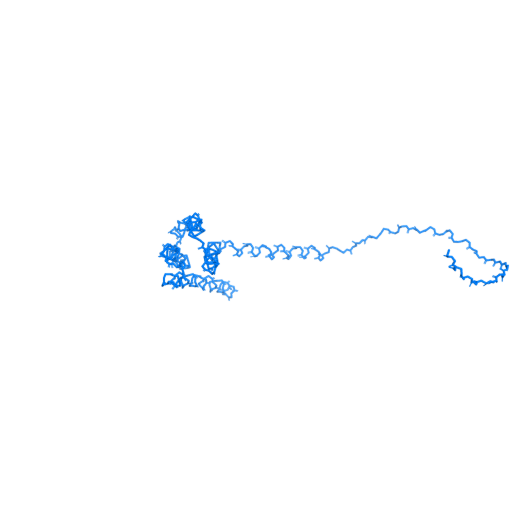9.56 116 MET A N 1
ATOM 928 C CA . MET A 1 116 ? 6.804 -4.194 -1.318 1.00 89.56 116 MET A CA 1
ATOM 929 C C . MET A 1 116 ? 5.824 -5.367 -1.355 1.00 89.56 116 MET A C 1
ATOM 931 O O . MET A 1 116 ? 4.726 -5.245 -0.815 1.00 89.56 116 MET A O 1
ATOM 935 N N . LEU A 1 117 ? 6.218 -6.501 -1.940 1.00 91.00 117 LEU A N 1
ATOM 936 C CA . LEU A 1 117 ? 5.406 -7.711 -1.978 1.00 91.00 117 LEU A CA 1
ATOM 937 C C . LEU A 1 117 ? 5.112 -8.205 -0.563 1.00 91.00 117 LEU A C 1
ATOM 939 O O . LEU A 1 117 ? 3.955 -8.438 -0.230 1.00 91.00 117 LEU A O 1
ATOM 943 N N . TRP A 1 118 ? 6.133 -8.293 0.291 1.00 91.81 118 TRP A N 1
ATOM 944 C CA . TRP A 1 118 ? 5.951 -8.670 1.693 1.00 91.81 118 TRP A CA 1
ATOM 945 C C . TRP A 1 118 ? 5.060 -7.683 2.446 1.00 91.81 118 TRP A C 1
ATOM 947 O O . TRP A 1 118 ? 4.158 -8.103 3.164 1.00 91.81 118 TRP A O 1
ATOM 957 N N . ALA A 1 119 ? 5.256 -6.375 2.251 1.00 91.50 119 ALA A N 1
ATOM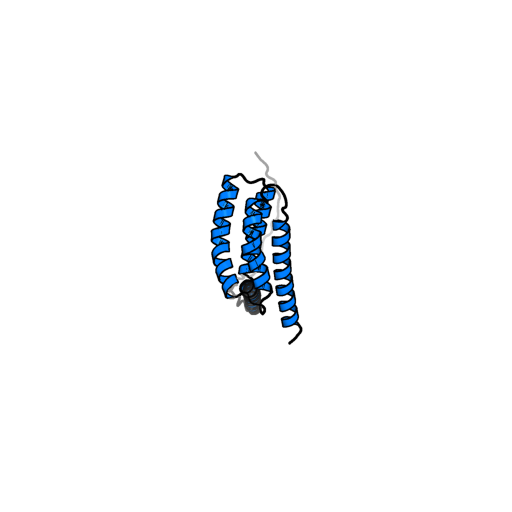 958 C CA . ALA A 1 119 ? 4.387 -5.370 2.856 1.00 91.50 119 ALA A CA 1
ATOM 959 C C . ALA A 1 119 ? 2.917 -5.587 2.454 1.00 91.50 119 ALA A C 1
ATOM 961 O O . ALA A 1 119 ? 2.049 -5.671 3.319 1.00 91.50 119 ALA A O 1
ATOM 962 N N . CYS A 1 120 ? 2.637 -5.729 1.157 1.00 89.69 120 CYS A N 1
ATOM 963 C CA . CYS A 1 120 ? 1.271 -5.814 0.641 1.00 89.69 120 CYS A CA 1
ATOM 964 C C . CYS A 1 120 ? 0.602 -7.163 0.918 1.00 89.69 120 CYS A C 1
ATOM 966 O O . CYS A 1 120 ? -0.539 -7.198 1.360 1.00 89.69 120 CYS A O 1
ATOM 968 N N . ARG A 1 121 ? 1.289 -8.275 0.663 1.00 90.88 121 ARG A N 1
ATOM 969 C CA . ARG A 1 121 ? 0.701 -9.613 0.768 1.00 90.88 121 ARG A CA 1
ATOM 970 C C . ARG A 1 121 ? 0.647 -10.107 2.209 1.00 90.88 121 ARG A C 1
ATOM 972 O O . ARG A 1 121 ? -0.377 -10.634 2.633 1.00 90.88 121 ARG A O 1
ATOM 979 N N . ASP A 1 122 ? 1.742 -9.936 2.949 1.00 88.75 122 ASP A N 1
ATOM 980 C CA . ASP A 1 122 ? 1.925 -10.617 4.234 1.00 88.75 122 ASP A CA 1
ATOM 981 C C . ASP A 1 122 ? 1.487 -9.756 5.429 1.00 88.75 122 ASP A C 1
ATOM 983 O O . ASP A 1 122 ? 1.089 -10.306 6.453 1.00 88.75 122 ASP A O 1
ATOM 987 N N . TYR A 1 123 ? 1.532 -8.420 5.318 1.00 88.19 123 TYR A N 1
ATOM 988 C CA . TYR A 1 123 ? 1.289 -7.525 6.462 1.00 88.19 123 TYR A CA 1
ATOM 989 C C . TYR A 1 123 ? 0.134 -6.540 6.286 1.00 88.19 123 TYR A C 1
ATOM 991 O O . TYR A 1 123 ? -0.449 -6.131 7.289 1.00 88.19 123 TYR A O 1
ATOM 999 N N . LEU A 1 124 ? -0.247 -6.183 5.055 1.00 88.56 124 LEU A N 1
ATOM 1000 C CA . LEU A 1 124 ? -1.333 -5.228 4.829 1.00 88.56 124 LEU A CA 1
ATOM 1001 C C . LEU A 1 124 ? -2.680 -5.773 5.314 1.00 88.56 124 LEU A C 1
ATOM 1003 O O . LEU A 1 124 ? -3.336 -5.113 6.110 1.00 88.56 124 LEU A O 1
ATOM 1007 N N . TYR A 1 125 ? -3.101 -6.966 4.885 1.00 87.62 125 TYR A N 1
ATOM 1008 C CA . TYR A 1 125 ? -4.415 -7.491 5.285 1.00 87.62 125 TYR A CA 1
ATOM 1009 C C . TYR A 1 125 ? -4.523 -7.754 6.797 1.00 87.62 125 TYR A C 1
ATOM 1011 O O . TYR A 1 125 ? -5.486 -7.271 7.395 1.00 87.62 125 TYR A O 1
ATOM 1019 N N . PRO A 1 126 ? -3.534 -8.389 7.463 1.00 86.19 126 PRO A N 1
ATOM 1020 C CA . PRO A 1 126 ? -3.564 -8.539 8.920 1.00 86.19 126 PRO A CA 1
ATOM 1021 C C . PRO A 1 126 ? -3.573 -7.201 9.672 1.00 86.19 126 PRO A C 1
ATOM 1023 O O . PRO A 1 126 ? -4.226 -7.076 10.710 1.00 86.19 126 PRO A O 1
ATOM 1026 N N . MET A 1 127 ? -2.890 -6.178 9.139 1.00 86.62 127 MET A N 1
ATOM 1027 C CA . MET A 1 127 ? -2.953 -4.816 9.669 1.00 86.62 127 MET A CA 1
ATOM 1028 C C . MET A 1 127 ? -4.369 -4.242 9.551 1.00 86.62 127 MET A C 1
ATOM 1030 O O . MET A 1 127 ? -4.883 -3.700 10.524 1.00 86.62 127 MET A O 1
ATOM 1034 N N . LEU A 1 128 ? -5.028 -4.385 8.400 1.00 85.44 128 LEU A N 1
ATOM 1035 C CA . LEU A 1 128 ? -6.387 -3.875 8.194 1.00 85.44 128 LEU A CA 1
ATOM 1036 C C . LEU A 1 128 ? -7.434 -4.554 9.086 1.00 85.44 128 LEU A C 1
ATOM 1038 O O . LEU A 1 128 ? -8.437 -3.929 9.428 1.00 85.44 128 LEU A O 1
ATOM 1042 N N . GLU A 1 129 ? -7.232 -5.814 9.462 1.00 82.94 129 GLU A N 1
ATOM 1043 C CA . GLU A 1 129 ? -8.151 -6.525 10.357 1.00 82.94 129 GLU A CA 1
ATOM 1044 C C . GLU A 1 129 ? -7.992 -6.112 11.822 1.00 82.94 129 GLU A C 1
ATOM 1046 O O . GLU A 1 129 ? -8.989 -5.962 12.523 1.00 82.94 129 GLU A O 1
ATOM 1051 N N . ASN A 1 130 ? -6.754 -5.903 12.281 1.00 78.25 130 ASN A N 1
ATOM 1052 C CA . ASN A 1 130 ? -6.460 -5.798 13.713 1.00 78.25 130 ASN A CA 1
ATOM 1053 C C . ASN A 1 130 ? -6.092 -4.384 14.185 1.00 78.25 130 ASN A C 1
ATOM 1055 O O . ASN A 1 130 ? -6.121 -4.118 15.383 1.00 78.25 130 ASN A O 1
ATOM 1059 N N . ALA A 1 131 ? -5.730 -3.470 13.280 1.00 74.00 131 ALA A N 1
ATOM 1060 C CA . ALA A 1 131 ? -5.186 -2.158 13.640 1.00 74.00 131 ALA A CA 1
ATOM 1061 C C . ALA A 1 131 ? -6.221 -1.021 13.619 1.00 74.00 131 ALA A C 1
ATOM 1063 O O . ALA A 1 131 ? -5.862 0.142 13.447 1.00 74.00 131 ALA A O 1
ATOM 1064 N N . GLN A 1 132 ? -7.510 -1.328 13.794 1.00 69.94 132 GLN A N 1
ATOM 1065 C CA . GLN A 1 132 ? -8.565 -0.309 13.757 1.00 69.94 132 GLN A CA 1
ATOM 1066 C C . GLN A 1 132 ? -8.460 0.694 14.918 1.00 69.94 132 GLN A C 1
ATOM 1068 O O . GLN A 1 132 ? -8.731 1.877 14.732 1.00 69.94 132 GLN A O 1
ATOM 1073 N N . THR A 1 133 ? -8.039 0.243 16.100 1.00 67.38 133 THR A N 1
ATOM 1074 C CA . THR A 1 133 ? -7.992 1.072 17.317 1.00 67.38 133 THR A CA 1
ATOM 1075 C C . THR A 1 133 ? -6.581 1.346 17.823 1.00 67.38 133 THR A C 1
ATOM 1077 O O . THR A 1 133 ? -6.350 2.389 18.426 1.00 67.38 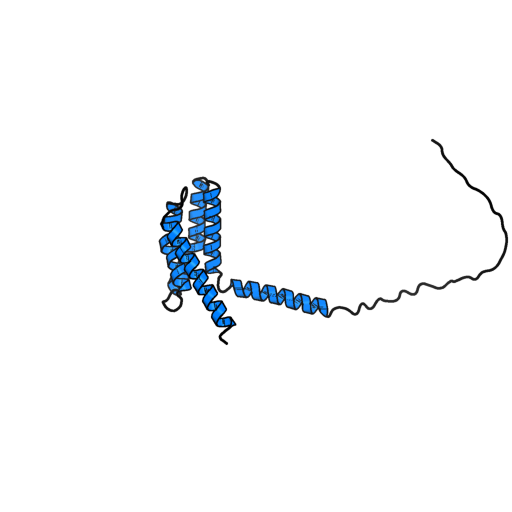133 THR A O 1
ATOM 1080 N N . GLU A 1 134 ? -5.626 0.445 17.579 1.00 74.94 134 GLU A N 1
ATOM 1081 C CA . GLU A 1 134 ? -4.254 0.576 18.073 1.00 74.94 134 GLU A CA 1
ATOM 1082 C C . GLU A 1 134 ? -3.225 0.078 17.059 1.00 74.94 134 GLU A C 1
ATOM 1084 O O . GLU A 1 134 ? -3.520 -0.704 16.154 1.00 74.94 134 GLU A O 1
ATOM 1089 N N . ARG A 1 135 ? -1.982 0.533 17.232 1.00 77.62 135 ARG A N 1
ATOM 1090 C CA . ARG A 1 135 ? -0.861 0.135 16.385 1.00 77.62 135 ARG A CA 1
ATOM 1091 C C . ARG A 1 135 ? -0.476 -1.312 16.667 1.00 77.62 135 ARG A C 1
ATOM 1093 O O . ARG A 1 135 ? -0.002 -1.632 17.755 1.00 77.62 135 ARG A O 1
ATOM 1100 N N . THR A 1 136 ? -0.625 -2.172 15.667 1.00 85.19 136 THR A N 1
ATOM 1101 C CA . THR A 1 136 ? -0.320 -3.601 15.797 1.00 85.19 136 THR A CA 1
ATOM 1102 C C . THR A 1 136 ? 1.121 -3.924 15.390 1.00 85.19 136 THR A C 1
ATOM 1104 O O . THR A 1 136 ? 1.761 -3.162 14.655 1.00 85.19 136 THR A O 1
ATOM 1107 N N . PRO A 1 137 ? 1.655 -5.085 15.815 1.00 84.38 137 PRO A N 1
ATOM 1108 C CA . PRO A 1 137 ? 2.926 -5.593 15.304 1.00 84.38 137 PRO A CA 1
ATOM 1109 C C . PRO A 1 137 ? 2.959 -5.698 13.773 1.00 84.38 137 PRO A C 1
ATOM 1111 O O . PRO A 1 137 ? 4.006 -5.464 13.172 1.00 84.38 137 PRO A O 1
ATOM 1114 N N . ASP A 1 138 ? 1.827 -6.003 13.137 1.00 85.25 138 ASP A N 1
ATOM 1115 C CA . ASP A 1 138 ? 1.731 -6.108 11.679 1.00 85.25 138 ASP A CA 1
ATOM 1116 C C . ASP A 1 138 ? 1.786 -4.739 11.001 1.00 85.25 138 ASP A C 1
ATOM 1118 O O . ASP A 1 138 ? 2.474 -4.604 9.993 1.00 85.25 138 ASP A O 1
ATOM 1122 N N . GLN A 1 139 ? 1.202 -3.697 11.611 1.00 86.44 139 GLN A N 1
ATOM 1123 C CA . GLN A 1 139 ? 1.410 -2.317 11.164 1.00 86.44 139 GLN A CA 1
ATOM 1124 C C . GLN A 1 139 ? 2.897 -1.940 11.193 1.00 86.44 139 GLN A C 1
ATOM 1126 O O . GLN A 1 139 ? 3.421 -1.374 10.236 1.00 86.44 139 GLN A O 1
ATOM 1131 N N . HIS A 1 140 ? 3.605 -2.286 12.272 1.00 88.12 140 HIS A N 1
ATOM 1132 C CA . HIS A 1 140 ? 5.036 -2.000 12.372 1.00 88.12 140 HIS A CA 1
ATOM 1133 C C . HIS A 1 140 ? 5.856 -2.752 11.311 1.00 88.12 140 HIS A C 1
ATOM 1135 O O . HIS A 1 140 ? 6.768 -2.181 10.712 1.00 88.12 140 HIS A O 1
ATOM 1141 N N . LYS A 1 141 ? 5.536 -4.025 11.048 1.00 89.50 141 LYS A N 1
ATOM 1142 C CA . LYS A 1 141 ? 6.204 -4.808 9.997 1.00 89.50 141 LYS A CA 1
ATOM 1143 C C . LYS A 1 141 ? 5.909 -4.251 8.607 1.00 89.50 141 LYS A C 1
ATOM 1145 O O . LYS A 1 141 ? 6.844 -4.099 7.825 1.00 89.50 141 LYS A O 1
ATOM 1150 N N . PHE A 1 142 ? 4.656 -3.900 8.325 1.00 91.00 142 PHE A N 1
ATOM 1151 C CA . PHE A 1 142 ? 4.258 -3.246 7.081 1.00 91.00 142 PHE A CA 1
ATOM 1152 C C . PHE A 1 142 ? 5.102 -1.991 6.828 1.00 91.00 142 PHE A C 1
ATOM 1154 O O . PHE A 1 142 ? 5.758 -1.882 5.793 1.00 91.00 142 PHE A O 1
ATOM 1161 N N . GLU A 1 143 ? 5.159 -1.086 7.806 1.00 89.94 143 GLU A N 1
ATOM 1162 C CA . GLU A 1 143 ? 5.910 0.169 7.702 1.00 89.94 143 GLU A CA 1
ATOM 1163 C C . GLU A 1 143 ? 7.410 -0.073 7.530 1.00 89.94 143 GLU A C 1
ATOM 1165 O O . GLU A 1 143 ? 8.038 0.557 6.686 1.00 89.94 143 GLU A O 1
ATOM 1170 N N . LYS A 1 144 ? 7.978 -1.041 8.257 1.00 91.56 144 LYS A N 1
ATOM 1171 C CA . LYS A 1 144 ? 9.390 -1.417 8.124 1.00 91.56 144 LYS A CA 1
ATOM 1172 C C . LYS A 1 144 ? 9.725 -1.919 6.718 1.00 91.56 144 LYS A C 1
ATOM 1174 O O . LYS A 1 144 ? 10.776 -1.582 6.175 1.00 91.56 144 LYS A O 1
ATOM 1179 N N . HIS A 1 145 ? 8.862 -2.744 6.128 1.00 90.12 145 HIS A N 1
ATOM 1180 C CA . HIS A 1 145 ? 9.061 -3.233 4.765 1.00 90.12 145 HIS A CA 1
ATOM 1181 C C . HIS A 1 145 ? 8.876 -2.119 3.728 1.00 90.12 145 HIS A C 1
ATOM 1183 O O . HIS A 1 145 ? 9.651 -2.054 2.773 1.00 90.12 145 HIS A O 1
ATOM 1189 N N . LEU A 1 146 ? 7.918 -1.215 3.943 1.00 89.44 146 LEU A N 1
ATOM 1190 C CA 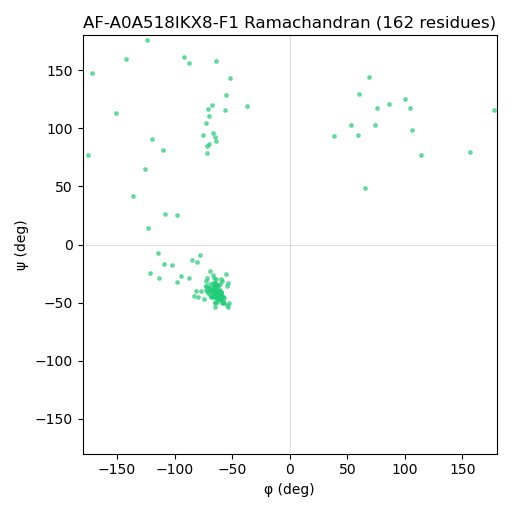. LEU A 1 146 ? 7.708 -0.057 3.079 1.00 89.44 146 LEU A CA 1
ATOM 1191 C C . LEU A 1 146 ? 8.908 0.903 3.120 1.00 89.44 146 LEU A C 1
ATOM 1193 O O . LEU A 1 146 ? 9.415 1.298 2.074 1.00 89.44 146 LEU A O 1
ATOM 1197 N N . GLU A 1 147 ? 9.427 1.208 4.309 1.00 88.38 147 GLU A N 1
ATOM 1198 C CA . GLU A 1 147 ? 10.616 2.046 4.483 1.00 88.38 147 GLU A CA 1
ATOM 1199 C C . GLU A 1 147 ? 11.854 1.408 3.832 1.00 88.38 147 GLU A C 1
ATOM 1201 O O . GLU A 1 147 ? 12.609 2.078 3.129 1.00 88.38 147 GLU A O 1
ATOM 1206 N N . ALA A 1 148 ? 12.047 0.095 3.994 1.00 88.00 148 ALA A N 1
ATOM 1207 C CA . ALA A 1 148 ? 13.146 -0.617 3.345 1.00 88.00 148 ALA A CA 1
ATOM 1208 C C . ALA A 1 148 ? 13.071 -0.520 1.810 1.00 88.00 148 ALA A C 1
ATOM 1210 O O . ALA A 1 148 ? 14.088 -0.266 1.158 1.00 88.00 148 ALA A O 1
ATOM 1211 N N . ALA A 1 149 ? 11.875 -0.669 1.228 1.00 87.44 149 ALA A N 1
ATOM 1212 C CA . ALA A 1 149 ? 11.675 -0.488 -0.208 1.00 87.44 149 ALA A CA 1
ATOM 1213 C C . ALA A 1 149 ? 12.037 0.940 -0.656 1.00 87.44 149 ALA A C 1
ATOM 1215 O O . ALA A 1 149 ? 12.766 1.111 -1.637 1.00 87.44 149 ALA A O 1
ATOM 1216 N N . GLU A 1 150 ? 11.609 1.956 0.098 1.00 86.50 150 GLU A N 1
ATOM 1217 C CA . GLU A 1 150 ? 11.917 3.362 -0.179 1.00 86.50 150 GLU A CA 1
ATOM 1218 C C . GLU A 1 150 ? 13.422 3.648 -0.131 1.00 86.50 150 GLU A C 1
ATOM 1220 O O . GLU A 1 150 ? 13.976 4.270 -1.042 1.00 86.50 150 GLU A O 1
ATOM 1225 N N . GLN A 1 151 ? 14.110 3.152 0.900 1.00 86.69 151 GLN A N 1
ATOM 1226 C CA . GLN A 1 151 ? 15.551 3.335 1.063 1.00 86.69 151 GLN A CA 1
ATOM 1227 C C . GLN A 1 151 ? 16.335 2.713 -0.097 1.00 86.69 151 GLN A C 1
ATOM 1229 O O . GLN A 1 151 ? 17.258 3.340 -0.624 1.00 86.69 151 GLN A O 1
ATOM 1234 N N . ILE A 1 152 ? 15.959 1.506 -0.533 1.00 85.56 152 ILE A N 1
ATOM 1235 C CA . ILE A 1 152 ? 16.591 0.829 -1.675 1.00 85.56 152 ILE A CA 1
ATOM 1236 C C . ILE A 1 152 ? 16.354 1.623 -2.962 1.00 85.56 152 ILE A C 1
ATOM 1238 O O . ILE A 1 152 ? 17.292 1.852 -3.730 1.00 85.56 152 ILE A O 1
ATOM 1242 N N . MET A 1 153 ? 15.124 2.089 -3.187 1.00 81.69 153 MET A N 1
ATOM 1243 C CA . MET A 1 153 ? 14.781 2.909 -4.349 1.00 81.69 153 MET A CA 1
ATOM 1244 C C . MET A 1 153 ? 15.574 4.221 -4.381 1.00 81.69 153 MET A C 1
ATOM 1246 O O . MET A 1 153 ? 16.121 4.582 -5.426 1.00 81.69 153 MET 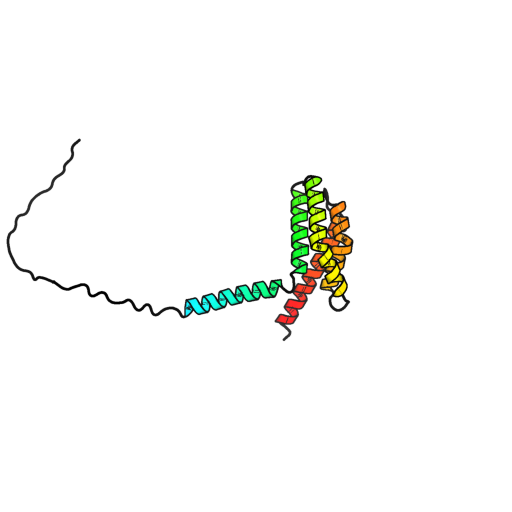A O 1
ATOM 1250 N N . ASN A 1 154 ? 15.693 4.903 -3.239 1.00 79.12 154 ASN A N 1
ATOM 1251 C CA . ASN A 1 154 ? 16.443 6.150 -3.119 1.00 79.12 154 ASN A CA 1
ATOM 1252 C C . ASN A 1 154 ? 17.953 5.926 -3.316 1.00 79.12 154 ASN A C 1
ATOM 1254 O O . ASN A 1 154 ? 18.597 6.629 -4.093 1.00 79.12 154 ASN A O 1
ATOM 1258 N N . LYS A 1 155 ? 18.524 4.885 -2.697 1.00 78.88 155 LYS A N 1
ATOM 1259 C CA . LYS A 1 155 ? 19.943 4.527 -2.849 1.00 78.88 155 LYS A CA 1
ATOM 1260 C C . LYS A 1 155 ? 20.298 4.177 -4.296 1.00 78.88 155 LYS A C 1
ATOM 1262 O O . LYS A 1 155 ? 21.314 4.646 -4.809 1.00 78.88 155 LYS A O 1
ATOM 1267 N N . ASN A 1 156 ? 19.450 3.403 -4.972 1.00 69.75 156 ASN A N 1
ATOM 1268 C CA . ASN A 1 156 ? 19.642 3.052 -6.380 1.00 69.75 156 ASN A CA 1
ATOM 1269 C C . ASN A 1 156 ? 19.552 4.275 -7.304 1.00 69.75 156 ASN A C 1
ATOM 1271 O O . ASN A 1 156 ? 20.251 4.330 -8.317 1.00 69.75 156 ASN A O 1
ATOM 1275 N N . TRP A 1 157 ? 18.718 5.264 -6.967 1.00 65.31 157 TRP A N 1
ATOM 1276 C CA . TRP A 1 157 ? 18.658 6.528 -7.700 1.00 65.31 157 TRP A CA 1
ATOM 1277 C C . TRP A 1 157 ? 19.932 7.364 -7.509 1.00 65.31 157 TRP A C 1
ATOM 1279 O O . TRP A 1 157 ? 20.496 7.819 -8.502 1.00 65.31 157 TRP A O 1
ATOM 1289 N N . ILE A 1 158 ? 20.430 7.493 -6.275 1.00 63.38 158 ILE A N 1
ATOM 1290 C CA . ILE A 1 158 ? 21.662 8.239 -5.962 1.00 63.38 158 ILE A CA 1
ATOM 1291 C C . ILE A 1 158 ? 22.866 7.627 -6.688 1.00 63.38 158 ILE A C 1
ATOM 1293 O O . ILE A 1 158 ? 23.616 8.340 -7.351 1.00 63.38 158 ILE A O 1
ATOM 1297 N N . LEU A 1 159 ? 23.031 6.301 -6.638 1.00 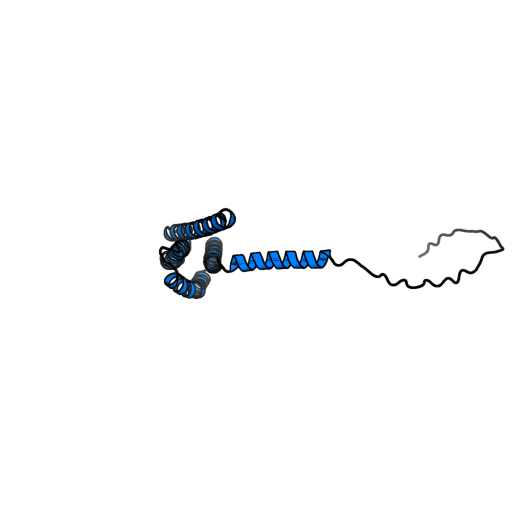64.81 159 LEU A N 1
ATOM 1298 C CA . LEU A 1 159 ? 24.143 5.625 -7.315 1.00 64.81 159 LEU A CA 1
ATOM 1299 C C . LEU A 1 159 ? 24.112 5.824 -8.838 1.00 64.81 159 LEU A C 1
ATOM 1301 O O . LEU A 1 159 ? 25.157 6.042 -9.443 1.00 64.81 159 LEU A O 1
ATOM 1305 N N . LYS A 1 160 ? 22.925 5.825 -9.460 1.00 62.09 160 LYS A N 1
ATOM 1306 C CA . LYS A 1 160 ? 22.777 6.111 -10.898 1.00 62.09 160 LYS A CA 1
ATOM 1307 C C . LYS A 1 160 ? 23.062 7.567 -11.271 1.00 62.09 160 LYS A C 1
ATOM 1309 O O . LYS A 1 160 ? 23.348 7.828 -12.433 1.00 62.09 160 LYS A O 1
ATOM 1314 N N . LEU A 1 161 ? 22.946 8.503 -10.330 1.00 58.50 161 LEU A N 1
ATOM 1315 C CA . LEU A 1 161 ? 23.152 9.930 -10.587 1.00 58.50 161 LEU A CA 1
ATOM 1316 C C . LEU A 1 161 ? 24.621 10.359 -10.449 1.00 58.50 161 LEU A C 1
ATOM 1318 O O . LEU A 1 161 ? 25.034 11.307 -11.108 1.00 58.50 161 LEU A O 1
ATOM 1322 N N . PHE A 1 162 ? 25.391 9.674 -9.596 1.00 61.09 162 PHE A N 1
ATOM 1323 C CA . PHE A 1 162 ? 26.779 10.032 -9.265 1.00 61.09 162 PHE A CA 1
ATOM 1324 C C . PHE A 1 162 ? 27.831 9.003 -9.713 1.00 61.09 162 PHE A C 1
ATOM 1326 O O . PHE A 1 162 ? 29.021 9.266 -9.577 1.00 61.09 162 PHE A O 1
ATOM 1333 N N . GLY A 1 163 ? 27.416 7.835 -10.212 1.00 50.41 163 GLY A N 1
ATOM 1334 C CA . GLY A 1 163 ? 28.303 6.735 -10.617 1.00 50.41 163 GLY A CA 1
ATOM 1335 C C . GLY A 1 163 ? 28.405 6.503 -12.128 1.00 50.41 163 GLY A C 1
ATOM 1336 O O . GLY A 1 163 ? 28.624 5.361 -12.526 1.00 50.41 163 GLY A O 1
ATOM 1337 N N . GLY A 1 164 ? 28.180 7.537 -12.948 1.00 44.62 164 GLY A N 1
ATOM 1338 C CA . GLY A 1 164 ? 28.310 7.499 -14.412 1.00 44.62 164 GLY A CA 1
ATOM 1339 C C . GLY A 1 164 ? 29.585 8.165 -14.902 1.00 44.62 164 GLY A C 1
ATOM 1340 O O . GLY A 1 164 ? 29.876 9.273 -14.401 1.00 44.62 164 GLY A O 1
#

Mean predicted aligned error: 16.1 Å

Sequence (164 aa):
MILLEANIFGCTKMETGMDPSMSLENVPRKTRRIPYIKIFLGLVMLVIYFTIAAQGRNREFKIVQSTHQEFLTLQREGASASEWDLFKKNTHAKIDPLITNLEEFASSDTPQLQHMLWACRDYLYPMLENAQTERTPDQHKFEKHLEAAEQIMNKNWILKLFGG

Organism: NCBI:txid2527976

Radius of gyration: 34.59 Å; Cα contacts (8 Å, |Δi|>4): 81; chains: 1; bounding box: 58×101×54 Å

=== Feature glossary ===
Reading guide. The protein is described through the following features:

Foldseek 3Di. A 3Di character summarizes, for each residue, the relative orientation of the Cα frame of its nearest spatial neighbor. Because it encodes fold topology rather than chemistry, 3Di alignments detect remote structural similarity that sequence alignment misses.

Contact-map, Ramachandran, and PAE plots. Plot images: a contact map (which residues are close in 3D, as an N×N binary image), a Ramachandran scatter (backbone torsion angles, revealing secondary-structure composition at a glance), and — for AlphaFold structures — a PAE heatmap (pairwise prediction confidence).

Radius of gyration, Cα contacts, bounding box. Radius of gyration (Rg) is the root-mean-square distance of Cα atoms from their centroid — a single number for overall size and compactness. A globular domain of N residues has Rg ≈ 2.2·N^0.38 Å; an extended or disordered chain has a much larger Rg. The Cα contact count is the number of residue pairs whose Cα atoms are within 8 Å and are more than four positions apart in sequence — a standard proxy for tertiary packing density. The bounding box is the smallest axis-aligned box enclosing all Cα atoms.

Secondary structure (8-state, DSSP). Eight-state secondary structure (DSSP): H is the canonical α-helix, G the tighter 3₁₀-helix, I the wider π-helix; E/B are β-structure, T and S are turns and bends, and '-' is everything else. DSSP derives these from the pattern of main-chain N–H···O=C hydrogen bonds, not from the sequence.

B-factor. B-factor (Debye–Waller factor) reflects atomic displacement in the crystal lattice. It is an experimental observable (units Å²), not a prediction; low values mean the atom is pinned down, high values mean it moves or is heterogeneous across the crystal.

pLDDT. pLDDT is the predicted lDDT-Cα score: AlphaFold's confidence that the local environment of each residue (all inter-atomic distances within 15 Å) is correctly placed. It is a per-residue number between 0 and 100, with higher meaning more reliable.

Nearest PDB structures. Nearest PDB neighbors are the top structural matches found by Foldseek when searching this structure against the entire Protein Data Bank. Each hit reports a TM-score (0 to 1; >0.5 almost always implies the same fold) and an E-value. These are *structural* homologs — they may share no detectable sequence similarity.

Solvent-accessible surface area. Accessible surface area quantifies burial. A residue with SASA near zero is packed into the hydrophobic core; one with SASA >100 Å² sits on the surface. Computed here via the Shrake–Rupley numerical algorithm with a 1.4 Å probe.

Rendered structure images. Structure images are PyMOL renders from six orthogonal camera directions. Cartoon representation draws helices as coils and strands as arrows; sticks shows the backbone as bonds; surface shows the solvent-excluded envelope. Rainbow coloring maps sequence position to hue (blue→red, N→C); chain coloring assigns a distinct color per polypeptide.

Backbone torsions (φ/ψ). φ (phi) and ψ (psi) are the two rotatable backbone dihedrals per residue: φ is the C(i-1)–N–Cα–C torsion, ψ is the N–Cα–C–N(i+1) torsion, both in degrees on (−180°, 180°]. α-helical residues cluster near (−60°, −45°); β-strand residues near (−120°, +130°). A Ramachandran plot is simply a scatter of (φ, ψ) for every residue.

Predicted aligned error. Predicted Aligned Error (PAE) is an AlphaFold confidence matrix: entry (i, j) is the expected error in the position of residue j, in ångströms, when the prediction is superimposed on the true structure at residue i. Low PAE within a block of residues means that block is internally rigid and well-predicted; high PAE between two blocks means their relative placement is uncertain even if each block individually is confident.

mmCIF coordinates. Structure coordinates are given as an mmCIF _atom_site loop: one row per atom with element, residue name, chain id, sequence number, and x/y/z position in Å. Only the four main-chain atoms per residue are included here; side chains are omitted to keep the record compact.

InterPro / GO / CATH / organism. Database cross-references. InterPro integrates a dozen domain/family signature databases into unified entries with residue-range hits. GO terms attach function/process/location labels with evidence codes. CATH codes position the fold in a four-level structural taxonomy. Organism is the NCBI-taxonomy species name.

Secondary structure (3-state, P-SEA). SS3 is a coarse helix/strand/coil call (letters a/b/c) made by the P-SEA algorithm from inter-Cα distances and dihedrals. It is less detailed than DSSP but needs only Cα positions.

Sequence. Sequence gives the chain of amino acids in standard one-letter code (A=alanine, C=cysteine, …, Y=tyrosine), read N→C. It is the only feature that is directly encoded by the gene; all structural features are derived from the folded form of this sequence.